Protein AF-A0A2G5TNU6-F1 (afdb_monomer_lite)

Organism: NCBI:txid1611254

Radius of gyration: 27.48 Å; chains: 1; bounding box: 100×34×61 Å

pLDDT: mean 86.45, std 16.21, range [46.22, 98.5]

Structure (mmCIF, N/CA/C/O backbone):
data_AF-A0A2G5TNU6-F1
#
_entry.id   AF-A0A2G5TNU6-F1
#
loop_
_atom_site.group_PDB
_atom_site.id
_atom_site.type_symbol
_atom_site.label_atom_id
_atom_site.label_alt_id
_atom_site.label_comp_id
_atom_site.label_asym_id
_atom_site.label_entity_id
_atom_site.label_seq_id
_atom_site.pdbx_PDB_ins_code
_atom_site.Cartn_x
_atom_site.Cartn_y
_atom_site.Cartn_z
_atom_site.occupancy
_atom_site.B_iso_or_equiv
_atom_site.auth_seq_id
_atom_site.auth_comp_id
_atom_site.auth_asym_id
_atom_site.auth_atom_id
_atom_site.pdbx_PDB_model_num
ATOM 1 N N . MET A 1 1 ? 37.739 3.503 -40.776 1.00 63.03 1 MET A N 1
ATOM 2 C CA . MET A 1 1 ? 37.762 3.979 -39.373 1.00 63.03 1 MET A CA 1
ATOM 3 C C . MET A 1 1 ? 36.407 4.557 -38.956 1.00 63.03 1 MET A C 1
ATOM 5 O O . MET A 1 1 ? 35.829 4.037 -38.016 1.00 63.03 1 MET A O 1
ATOM 9 N N . PHE A 1 2 ? 35.838 5.507 -39.712 1.00 66.88 2 PHE A N 1
ATOM 10 C CA . PHE A 1 2 ? 34.510 6.102 -39.459 1.00 66.88 2 PHE A CA 1
ATOM 11 C C . PHE A 1 2 ? 33.339 5.109 -39.342 1.00 66.88 2 PHE A C 1
ATOM 13 O O . PHE A 1 2 ? 32.531 5.228 -38.429 1.00 66.88 2 PHE A O 1
ATOM 20 N N . SER A 1 3 ? 33.282 4.084 -40.198 1.00 71.88 3 SER A N 1
ATOM 21 C CA . SER A 1 3 ? 32.214 3.067 -40.150 1.00 71.88 3 SER A CA 1
ATOM 22 C C . SER A 1 3 ? 32.188 2.260 -38.838 1.00 71.88 3 SER A C 1
ATOM 24 O O . SER A 1 3 ? 31.109 1.920 -38.364 1.00 71.88 3 SER A O 1
ATOM 26 N N . LYS A 1 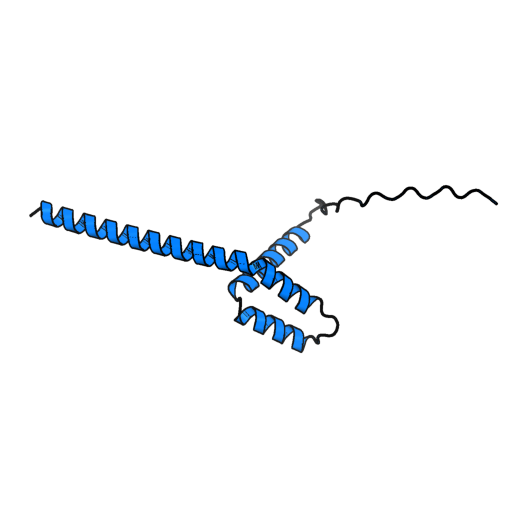4 ? 33.345 2.012 -38.204 1.00 72.69 4 LYS A N 1
ATOM 27 C CA . LYS A 1 4 ? 33.404 1.305 -36.911 1.00 72.69 4 LYS A CA 1
ATOM 28 C C . LYS A 1 4 ? 32.901 2.179 -35.760 1.00 72.69 4 LYS A C 1
ATOM 30 O O . LYS A 1 4 ? 32.160 1.688 -34.924 1.00 72.69 4 LYS A O 1
ATOM 35 N N . ILE A 1 5 ? 33.258 3.464 -35.746 1.00 75.50 5 ILE A N 1
ATOM 36 C CA . ILE A 1 5 ? 32.833 4.413 -34.700 1.00 75.50 5 ILE A CA 1
ATOM 37 C C . ILE A 1 5 ? 31.319 4.651 -34.773 1.00 75.50 5 ILE A C 1
ATOM 39 O O . ILE A 1 5 ? 30.639 4.588 -33.756 1.00 75.50 5 ILE A O 1
ATOM 43 N N . PHE A 1 6 ? 30.780 4.840 -35.981 1.00 79.19 6 PHE A N 1
ATOM 44 C CA . PHE A 1 6 ? 29.338 4.986 -36.190 1.00 79.19 6 PHE A CA 1
ATOM 45 C C . PHE A 1 6 ? 28.555 3.735 -35.756 1.00 79.19 6 PHE A C 1
ATOM 47 O O . PHE A 1 6 ? 27.503 3.851 -35.136 1.00 79.19 6 PHE A O 1
ATOM 54 N N . SER A 1 7 ? 29.092 2.539 -36.026 1.00 82.69 7 SER A N 1
ATOM 55 C CA . SER A 1 7 ? 28.480 1.281 -35.586 1.00 82.69 7 SER A CA 1
ATOM 56 C C . SER A 1 7 ? 28.466 1.123 -34.064 1.00 82.69 7 SER A C 1
ATOM 58 O O . SER A 1 7 ? 27.489 0.606 -33.542 1.00 82.69 7 SER A O 1
ATOM 60 N N . VAL A 1 8 ? 29.523 1.541 -33.359 1.00 85.56 8 VAL A N 1
ATOM 61 C CA . VAL A 1 8 ? 29.587 1.462 -31.887 1.00 85.56 8 VAL A CA 1
ATOM 62 C C . VAL A 1 8 ? 28.571 2.412 -31.253 1.00 85.56 8 VAL A C 1
ATOM 64 O O . VAL A 1 8 ? 27.781 1.987 -30.419 1.00 85.56 8 VAL A O 1
ATOM 67 N N . PHE A 1 9 ? 28.512 3.659 -31.723 1.00 87.50 9 PHE A N 1
ATOM 68 C CA . PHE A 1 9 ? 27.564 4.653 -31.213 1.00 87.50 9 PHE A CA 1
ATOM 69 C C . PHE A 1 9 ? 26.098 4.233 -31.406 1.00 87.50 9 PHE A C 1
ATOM 71 O O . PHE A 1 9 ? 25.264 4.417 -30.524 1.00 87.50 9 PHE A O 1
ATOM 78 N N . LEU A 1 10 ? 25.772 3.630 -32.553 1.00 88.81 10 LEU A N 1
ATOM 79 C CA . LEU A 1 10 ? 24.421 3.136 -32.819 1.00 88.81 10 LEU A CA 1
ATOM 80 C C . LEU A 1 10 ? 24.025 2.008 -31.850 1.00 88.81 10 LEU A C 1
ATOM 82 O O . LEU A 1 10 ? 22.883 1.978 -31.397 1.00 88.81 10 LEU A O 1
ATOM 86 N N . VAL A 1 11 ? 24.962 1.120 -31.501 1.00 93.56 11 VAL A N 1
ATOM 87 C CA . VAL A 1 11 ? 24.731 0.037 -30.530 1.00 93.56 11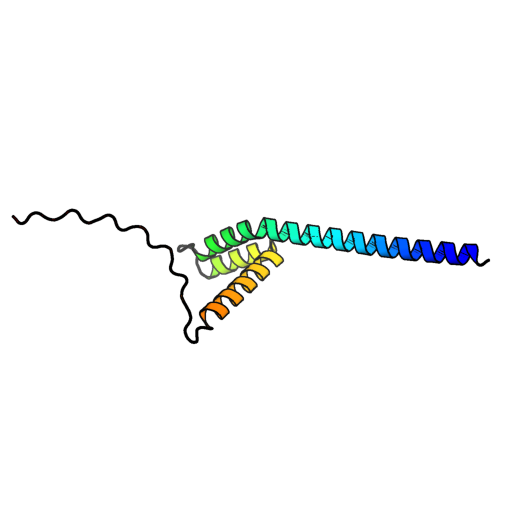 VAL A CA 1
ATOM 88 C C . VAL A 1 11 ? 24.495 0.590 -29.123 1.00 93.56 11 VAL A C 1
ATOM 90 O O . VAL A 1 11 ? 23.553 0.158 -28.466 1.00 93.56 11 VAL A O 1
ATOM 93 N N . GLU A 1 12 ? 25.280 1.574 -28.681 1.00 92.94 12 GLU A N 1
ATOM 94 C CA . GLU A 1 12 ? 25.113 2.205 -27.360 1.00 92.94 12 GLU A CA 1
ATOM 95 C C . GLU A 1 12 ? 23.739 2.880 -27.217 1.00 92.94 12 GLU A C 1
ATOM 97 O O . GLU A 1 12 ? 23.057 2.708 -26.208 1.00 92.94 12 GLU A O 1
ATOM 102 N N . ILE A 1 13 ? 23.283 3.592 -28.254 1.00 94.19 13 ILE A N 1
ATOM 103 C CA . ILE A 1 13 ? 21.949 4.210 -28.261 1.00 94.19 13 ILE A CA 1
ATOM 104 C C . ILE A 1 13 ? 20.841 3.150 -28.230 1.00 94.19 13 ILE A C 1
ATOM 106 O O . ILE A 1 13 ? 19.844 3.330 -27.533 1.00 94.19 13 ILE A O 1
ATOM 110 N N . GLN A 1 14 ? 20.998 2.040 -28.957 1.00 95.25 14 GLN A N 1
ATOM 111 C CA . GLN A 1 14 ? 20.028 0.941 -28.922 1.00 95.25 14 GLN A CA 1
ATOM 112 C C . GLN A 1 14 ? 19.951 0.277 -27.544 1.00 95.25 14 GLN A C 1
ATOM 114 O O . GLN A 1 14 ? 18.851 -0.031 -27.093 1.00 95.25 14 GLN A O 1
ATOM 119 N N . GLN A 1 15 ? 21.088 0.092 -26.870 1.00 95.50 15 GLN A N 1
ATOM 120 C CA . GLN A 1 15 ? 21.132 -0.454 -25.512 1.00 95.50 15 GLN A CA 1
ATOM 121 C C . GLN A 1 15 ? 20.445 0.478 -24.515 1.00 95.50 15 GLN A C 1
ATOM 123 O O . GLN A 1 15 ? 19.568 0.033 -23.782 1.00 95.50 15 GLN A O 1
ATOM 128 N N . LEU A 1 16 ? 20.752 1.777 -24.558 1.00 96.25 16 LEU A N 1
ATOM 129 C CA . LEU A 1 16 ? 20.112 2.755 -23.680 1.00 96.25 16 LEU A CA 1
ATOM 130 C C . LEU A 1 16 ? 18.591 2.808 -23.892 1.00 96.25 16 LEU A C 1
ATOM 132 O O . LEU A 1 16 ? 17.829 2.879 -22.932 1.00 96.25 16 LEU A O 1
ATOM 136 N N . LEU A 1 17 ? 18.132 2.759 -25.147 1.00 96.38 17 LEU A N 1
ATOM 137 C CA . LEU A 1 17 ? 16.700 2.725 -25.456 1.00 96.38 17 LEU A CA 1
ATOM 138 C C . LEU A 1 17 ? 16.022 1.460 -24.918 1.00 96.38 17 LEU A C 1
ATOM 140 O O . LEU A 1 17 ? 14.899 1.552 -24.426 1.00 96.38 17 LEU A O 1
ATOM 144 N N . ALA A 1 18 ? 16.687 0.305 -25.002 1.00 97.19 18 ALA A N 1
ATOM 145 C CA . ALA A 1 18 ? 16.172 -0.945 -24.454 1.00 97.19 18 ALA A CA 1
ATOM 146 C C . ALA A 1 18 ? 16.064 -0.882 -22.924 1.00 97.19 18 ALA A C 1
ATOM 148 O O . ALA A 1 18 ? 14.997 -1.153 -22.386 1.00 97.19 18 ALA A O 1
ATOM 149 N N . GLU A 1 19 ? 17.109 -0.417 -22.235 1.00 97.50 19 GLU A N 1
ATOM 150 C CA . GLU A 1 19 ? 17.105 -0.271 -20.773 1.00 97.50 19 GLU A CA 1
ATOM 151 C C . GLU A 1 19 ? 15.997 0.676 -20.287 1.00 97.50 19 GLU A C 1
ATOM 153 O O . GLU A 1 19 ? 15.299 0.387 -19.315 1.00 97.50 19 GLU A O 1
ATOM 158 N N . VAL A 1 20 ? 15.784 1.796 -20.987 1.00 97.62 20 VAL A N 1
ATOM 159 C CA . VAL A 1 20 ? 14.688 2.723 -20.669 1.00 97.62 20 VAL A CA 1
ATOM 160 C C . VAL A 1 20 ? 13.325 2.065 -20.898 1.00 97.62 20 VAL A C 1
ATOM 162 O O . VAL A 1 20 ? 12.420 2.246 -20.083 1.00 97.62 20 VAL A O 1
ATOM 165 N N . ALA A 1 21 ? 13.156 1.303 -21.982 1.00 97.75 21 ALA A N 1
ATOM 166 C CA . ALA A 1 21 ? 11.906 0.603 -22.272 1.00 97.75 21 ALA A CA 1
ATOM 167 C C . ALA A 1 21 ? 11.591 -0.485 -21.230 1.00 97.75 21 ALA A C 1
ATOM 169 O O . ALA A 1 21 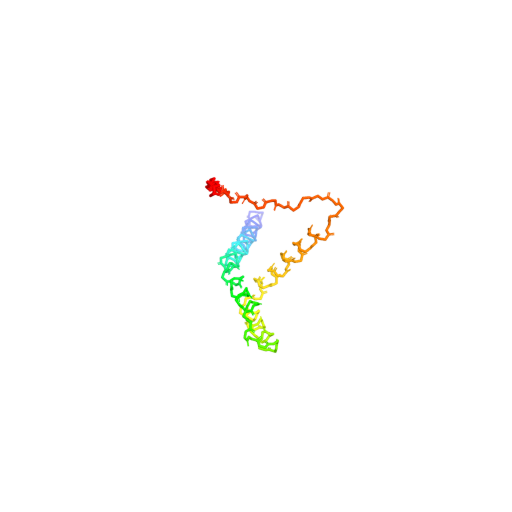? 10.436 -0.613 -20.811 1.00 97.75 21 ALA A O 1
ATOM 170 N N . ASP A 1 22 ? 12.608 -1.217 -20.778 1.00 98.19 22 ASP A N 1
ATOM 171 C CA . ASP A 1 22 ? 12.480 -2.223 -19.724 1.00 98.19 22 ASP A CA 1
ATOM 172 C C . ASP A 1 22 ? 12.078 -1.563 -18.402 1.00 98.19 22 ASP A C 1
ATOM 174 O O . ASP A 1 22 ? 11.090 -1.968 -17.789 1.00 98.19 22 ASP A O 1
ATOM 178 N N . LEU A 1 23 ? 12.737 -0.463 -18.020 1.00 98.25 23 LEU A N 1
ATOM 179 C CA . LEU A 1 23 ? 12.403 0.273 -16.800 1.00 98.25 23 LEU A CA 1
ATOM 180 C C . LEU A 1 23 ? 10.971 0.830 -16.823 1.00 98.25 23 LEU A C 1
ATOM 182 O O . LEU A 1 23 ? 10.257 0.772 -15.820 1.00 98.25 23 LEU A O 1
ATOM 186 N N . VAL A 1 24 ? 10.522 1.359 -17.965 1.00 98.38 24 VAL A N 1
ATOM 187 C CA . VAL A 1 24 ? 9.132 1.815 -18.132 1.00 98.38 24 VAL A CA 1
ATOM 188 C C . VAL A 1 24 ? 8.159 0.644 -17.997 1.00 98.38 24 VAL A C 1
ATOM 190 O O . VAL A 1 24 ? 7.123 0.781 -17.346 1.00 98.38 24 VAL A O 1
ATOM 193 N N . SER A 1 25 ? 8.489 -0.511 -18.572 1.00 98.38 25 SER A N 1
ATOM 194 C CA . SER A 1 25 ? 7.651 -1.709 -18.487 1.00 98.38 25 SER A CA 1
ATOM 195 C C . SER A 1 25 ? 7.536 -2.219 -17.048 1.00 98.38 25 SER A C 1
ATOM 197 O O . SER A 1 25 ? 6.431 -2.503 -16.584 1.00 98.38 25 SER A O 1
ATOM 199 N N . GLU A 1 26 ? 8.649 -2.265 -16.313 1.00 98.19 26 GLU A N 1
ATOM 200 C CA . GLU A 1 26 ? 8.678 -2.630 -14.893 1.00 98.19 26 GLU A CA 1
ATOM 201 C C . GLU A 1 26 ? 7.872 -1.652 -14.034 1.00 98.19 26 GLU A C 1
ATOM 203 O O . GLU A 1 26 ? 7.075 -2.075 -13.192 1.00 98.19 26 GLU A O 1
ATOM 208 N N . LEU A 1 27 ? 8.011 -0.346 -14.282 1.00 97.88 27 LEU A N 1
ATOM 209 C CA . LEU A 1 27 ? 7.249 0.685 -13.582 1.00 97.88 27 LEU A CA 1
ATOM 210 C C . LEU A 1 27 ? 5.739 0.517 -13.801 1.00 97.88 27 LEU A C 1
ATOM 212 O O . LEU A 1 27 ? 4.966 0.535 -12.842 1.00 97.88 27 LEU A O 1
ATOM 216 N N . LEU A 1 28 ? 5.305 0.325 -15.050 1.00 98.38 28 LEU A N 1
ATOM 217 C CA . LEU A 1 28 ? 3.892 0.125 -15.380 1.00 98.38 28 LEU A CA 1
ATOM 218 C C . LEU A 1 28 ? 3.333 -1.159 -14.756 1.00 98.38 28 LEU A C 1
ATOM 220 O O . LEU A 1 28 ? 2.198 -1.166 -14.270 1.00 98.38 28 LEU A O 1
ATOM 224 N N . ALA A 1 29 ? 4.125 -2.233 -14.721 1.00 98.12 29 ALA A N 1
ATOM 225 C CA . ALA A 1 29 ? 3.745 -3.479 -14.065 1.00 98.12 29 ALA A CA 1
ATOM 226 C C . ALA A 1 29 ? 3.592 -3.298 -12.545 1.00 98.12 29 ALA A C 1
ATOM 228 O O . ALA A 1 29 ? 2.604 -3.757 -11.965 1.00 98.12 29 ALA A O 1
ATOM 229 N N . ALA A 1 30 ? 4.521 -2.583 -11.905 1.00 96.12 30 ALA A N 1
ATOM 230 C CA . ALA A 1 30 ? 4.451 -2.272 -10.481 1.00 96.12 30 ALA A CA 1
ATOM 231 C C . ALA A 1 30 ? 3.214 -1.424 -10.142 1.00 96.12 30 ALA A C 1
ATOM 233 O O . ALA A 1 30 ? 2.477 -1.764 -9.216 1.00 96.12 30 ALA A O 1
ATOM 234 N N . ILE A 1 31 ? 2.928 -0.382 -10.932 1.00 96.62 31 ILE A N 1
ATOM 235 C CA . ILE A 1 31 ? 1.718 0.443 -10.779 1.00 96.62 31 ILE A CA 1
ATOM 236 C C . ILE A 1 31 ? 0.459 -0.413 -10.933 1.00 96.62 31 ILE A C 1
ATOM 238 O O . ILE A 1 31 ? -0.441 -0.340 -10.101 1.00 96.62 31 ILE A O 1
ATOM 242 N N . SER A 1 32 ? 0.404 -1.265 -11.959 1.00 97.88 32 SER A N 1
ATOM 243 C CA . SER A 1 32 ? -0.745 -2.148 -12.193 1.00 97.88 32 SER A CA 1
ATOM 244 C C . SER A 1 32 ? -0.996 -3.074 -11.002 1.00 97.88 32 SER A C 1
ATOM 246 O O . SER A 1 32 ? -2.140 -3.274 -10.601 1.00 97.88 32 SER A O 1
ATOM 248 N N . LYS A 1 33 ? 0.070 -3.602 -10.391 1.00 97.25 33 LY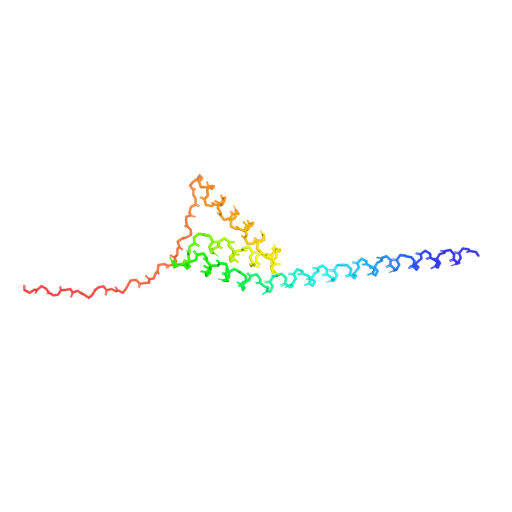S A N 1
ATOM 249 C CA . LYS A 1 33 ? -0.028 -4.425 -9.181 1.00 97.25 33 LYS A CA 1
ATOM 250 C C . LYS A 1 33 ? -0.615 -3.643 -8.002 1.00 97.25 33 LYS A C 1
ATOM 252 O O . LYS A 1 33 ? -1.535 -4.144 -7.365 1.00 97.25 33 LYS A O 1
ATOM 257 N N . ILE A 1 34 ? -0.127 -2.426 -7.752 1.00 97.00 34 ILE A N 1
ATOM 258 C CA . ILE A 1 34 ? -0.634 -1.548 -6.682 1.00 97.00 34 ILE A CA 1
ATOM 259 C C . ILE A 1 34 ? -2.128 -1.269 -6.889 1.00 97.00 34 ILE A C 1
ATOM 261 O O . ILE A 1 34 ? -2.925 -1.446 -5.971 1.00 97.00 34 ILE A O 1
ATOM 265 N N . LEU A 1 35 ? -2.526 -0.890 -8.108 1.00 96.31 35 LEU A N 1
ATOM 266 C CA . LEU A 1 35 ? -3.923 -0.589 -8.434 1.00 96.31 35 LEU A CA 1
ATOM 267 C C . LEU A 1 35 ? -4.842 -1.801 -8.232 1.00 96.31 35 LEU A C 1
ATOM 269 O O . LEU A 1 35 ? -5.937 -1.649 -7.696 1.00 96.31 35 LEU A O 1
ATOM 273 N N . ASN A 1 36 ? -4.386 -3.002 -8.598 1.00 97.81 36 ASN A N 1
ATOM 274 C CA . ASN A 1 36 ? -5.151 -4.238 -8.410 1.00 97.81 36 ASN A CA 1
ATOM 275 C C . ASN A 1 36 ? -5.325 -4.618 -6.930 1.00 97.81 36 ASN A C 1
ATOM 277 O O . ASN A 1 36 ? -6.323 -5.240 -6.573 1.00 97.81 36 ASN A O 1
ATOM 281 N N . ASN A 1 37 ? -4.374 -4.250 -6.070 1.00 98.12 37 ASN A N 1
ATOM 282 C CA . ASN A 1 37 ? -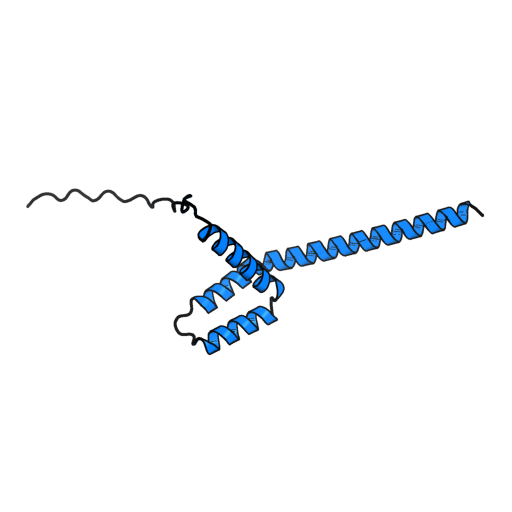4.455 -4.507 -4.632 1.00 98.12 37 ASN A CA 1
ATOM 283 C C . ASN A 1 37 ? -5.282 -3.451 -3.887 1.00 98.12 37 ASN A C 1
ATOM 285 O O . ASN A 1 37 ? -5.813 -3.742 -2.816 1.00 98.12 37 ASN A O 1
ATOM 289 N N . LEU A 1 38 ? -5.392 -2.236 -4.434 1.00 97.50 38 LEU A N 1
ATOM 290 C CA . LEU A 1 38 ? -5.867 -1.059 -3.707 1.00 97.50 38 LEU A CA 1
ATOM 291 C C . LEU A 1 38 ? -7.267 -1.239 -3.109 1.00 97.50 38 LEU A C 1
ATOM 293 O O . LEU A 1 38 ? -7.483 -0.869 -1.959 1.00 97.50 38 LEU A O 1
ATOM 297 N N . GLN A 1 39 ? -8.195 -1.845 -3.857 1.00 97.06 39 GLN A N 1
ATOM 298 C CA . GLN A 1 39 ? -9.544 -2.122 -3.358 1.00 97.06 39 GLN A CA 1
ATOM 299 C C . GLN A 1 39 ? -9.511 -3.081 -2.161 1.00 97.06 39 GLN A C 1
ATOM 301 O O . GLN A 1 39 ? -10.062 -2.770 -1.115 1.00 97.06 39 GLN A O 1
ATOM 306 N N . SER A 1 40 ? -8.811 -4.211 -2.285 1.00 98.38 40 SER A N 1
ATOM 307 C CA . SER A 1 40 ? -8.716 -5.206 -1.209 1.00 98.38 40 SER A CA 1
ATOM 308 C C . SER A 1 40 ? -8.052 -4.641 0.053 1.00 98.38 40 SER A C 1
ATOM 310 O O . SER A 1 40 ? -8.484 -4.926 1.167 1.00 98.38 40 SER A O 1
ATOM 312 N N . VAL A 1 41 ? -7.013 -3.814 -0.103 1.00 98.44 41 VAL A N 1
ATOM 313 C CA . VAL A 1 41 ? -6.350 -3.143 1.028 1.00 98.44 41 VAL A CA 1
ATOM 314 C C . VAL A 1 41 ? -7.277 -2.109 1.670 1.00 98.44 41 VAL A C 1
ATOM 316 O O . VAL A 1 41 ? -7.310 -2.005 2.895 1.00 98.44 41 VAL A O 1
ATOM 319 N N . PHE A 1 42 ? -8.051 -1.367 0.873 1.00 98.25 42 PHE A N 1
ATOM 320 C CA . PHE A 1 42 ? -9.056 -0.435 1.385 1.00 98.25 42 PHE A CA 1
ATOM 321 C C . PHE A 1 42 ? -10.155 -1.156 2.172 1.00 98.25 42 PHE A C 1
ATOM 323 O O . PHE A 1 42 ? -10.489 -0.711 3.268 1.00 98.25 42 PHE A O 1
ATOM 330 N N . ASP A 1 43 ? -10.658 -2.282 1.665 1.00 98.50 43 ASP A N 1
ATOM 331 C CA . ASP A 1 43 ? -11.669 -3.096 2.345 1.00 98.50 43 ASP A CA 1
ATOM 332 C C . ASP A 1 43 ? -11.133 -3.617 3.692 1.00 98.50 43 ASP A C 1
ATOM 334 O O . ASP A 1 43 ? -11.762 -3.414 4.727 1.00 98.50 43 ASP A O 1
ATOM 338 N N . GLN A 1 44 ? -9.911 -4.165 3.719 1.00 98.50 44 GLN A N 1
ATOM 339 C CA . GLN A 1 44 ? -9.259 -4.611 4.961 1.00 98.50 44 GLN A CA 1
ATOM 340 C C . GLN A 1 44 ? -9.052 -3.469 5.964 1.00 98.50 44 GLN A C 1
ATOM 342 O O . GLN A 1 44 ? -9.292 -3.632 7.161 1.00 98.50 44 GLN A O 1
ATOM 347 N N . LEU A 1 45 ? -8.612 -2.299 5.493 1.00 98.31 45 LEU A N 1
ATOM 348 C CA . LEU A 1 45 ? -8.454 -1.126 6.348 1.00 98.31 45 LEU A CA 1
ATOM 349 C C . LEU A 1 45 ? -9.810 -0.660 6.896 1.00 98.31 45 LEU A C 1
ATOM 351 O O . LEU A 1 45 ? -9.907 -0.311 8.071 1.00 98.31 45 LEU A O 1
ATOM 355 N N . SER A 1 46 ? -10.853 -0.676 6.064 1.00 97.50 46 SER A N 1
ATOM 356 C CA . SER A 1 46 ? -12.224 -0.346 6.454 1.00 97.50 46 SER A CA 1
ATOM 357 C C . SER A 1 46 ? -12.738 -1.295 7.535 1.00 97.50 46 SER A C 1
ATOM 359 O O . SER A 1 46 ? -13.283 -0.828 8.533 1.00 97.50 46 SER A O 1
ATOM 361 N N . ASP A 1 47 ? -12.510 -2.600 7.398 1.00 98.25 47 ASP A N 1
ATOM 362 C CA . ASP A 1 47 ? -12.906 -3.594 8.398 1.00 98.25 47 ASP A CA 1
ATOM 363 C C . ASP A 1 47 ? -12.211 -3.336 9.743 1.00 98.25 47 ASP A C 1
ATOM 365 O O . ASP A 1 47 ? -12.876 -3.229 10.775 1.00 98.25 47 ASP A O 1
ATOM 369 N N . ILE A 1 48 ? -10.889 -3.112 9.736 1.00 97.94 48 ILE A N 1
ATOM 370 C CA . ILE A 1 48 ? -10.116 -2.773 10.946 1.00 97.94 48 ILE A CA 1
ATOM 371 C C . ILE A 1 48 ? -10.637 -1.483 11.604 1.00 97.94 48 ILE A C 1
ATOM 373 O O . ILE A 1 48 ? -10.707 -1.376 12.832 1.00 97.94 48 ILE A O 1
ATOM 377 N N . LEU A 1 49 ? -10.994 -0.477 10.800 1.00 96.50 49 LEU A N 1
ATOM 378 C CA . LEU A 1 49 ? -11.493 0.807 11.291 1.00 96.50 49 LEU A CA 1
ATOM 379 C C . LEU A 1 49 ? -12.958 0.753 11.758 1.00 96.50 49 LEU A C 1
ATOM 381 O O . LEU A 1 49 ? -13.366 1.581 12.576 1.00 96.50 49 LEU A O 1
ATOM 385 N N . ASN A 1 50 ? -13.754 -0.199 11.291 1.00 96.56 50 ASN A N 1
ATOM 386 C CA . ASN A 1 50 ? -15.168 -0.300 11.652 1.00 96.56 50 ASN A CA 1
ATOM 387 C C . ASN A 1 50 ? -15.459 -1.370 12.713 1.00 96.56 50 ASN A C 1
ATOM 389 O O . ASN A 1 50 ? -16.562 -1.382 13.264 1.00 96.56 50 ASN A O 1
ATOM 393 N N . ASP A 1 51 ? -14.480 -2.208 13.064 1.00 96.94 51 ASP A N 1
ATOM 394 C CA . ASP A 1 51 ? -14.595 -3.182 14.150 1.00 96.94 51 ASP A CA 1
ATOM 395 C C . ASP A 1 51 ? -14.757 -2.483 15.515 1.00 96.94 51 ASP A C 1
ATOM 397 O O . ASP A 1 51 ? -13.831 -1.863 16.043 1.00 96.94 51 ASP A O 1
ATOM 401 N N . LYS A 1 52 ? -15.960 -2.571 16.094 1.00 94.50 52 LYS A N 1
ATOM 402 C CA . LYS A 1 52 ? -16.316 -1.920 17.367 1.00 94.50 52 LYS A CA 1
ATOM 403 C C . LYS A 1 52 ? -15.762 -2.640 18.594 1.00 94.50 52 LYS A C 1
ATOM 405 O O . LYS A 1 52 ? -15.704 -2.025 19.658 1.00 94.50 52 LYS A O 1
ATOM 410 N N . ASP A 1 53 ? -15.372 -3.900 18.449 1.00 96.25 53 ASP A N 1
ATOM 411 C CA . ASP A 1 53 ? -14.883 -4.737 19.542 1.00 96.25 53 ASP A CA 1
ATOM 412 C C . ASP A 1 53 ? -13.353 -4.636 19.682 1.00 96.25 53 ASP A C 1
ATOM 414 O O . ASP A 1 53 ? -12.781 -4.976 20.723 1.00 96.25 53 ASP A O 1
ATOM 418 N N . LEU A 1 54 ? -12.677 -4.109 18.655 1.00 94.75 54 LEU A N 1
ATOM 419 C CA . LEU A 1 54 ? -11.234 -3.918 18.636 1.00 94.75 54 LEU A CA 1
ATOM 420 C C . LEU A 1 54 ? -10.792 -2.734 19.512 1.00 94.75 54 LEU A C 1
ATOM 422 O O . LEU A 1 54 ? -11.181 -1.582 19.296 1.00 94.75 54 LEU A O 1
ATOM 426 N N . SER A 1 55 ? -9.894 -2.996 20.466 1.00 97.25 55 SER A N 1
ATOM 427 C CA . SER A 1 55 ? -9.251 -1.931 21.242 1.00 97.25 55 SER A CA 1
ATOM 428 C C . SER A 1 55 ? -8.380 -1.033 20.353 1.00 97.25 55 SER A C 1
ATOM 430 O O . SER A 1 55 ? -7.896 -1.449 19.298 1.00 97.25 55 SER A O 1
ATOM 432 N N . LEU A 1 56 ? -8.120 0.200 20.800 1.00 96.62 56 LEU A N 1
ATOM 433 C CA . LEU A 1 56 ? -7.260 1.142 20.071 1.00 96.62 56 LEU A CA 1
ATOM 434 C C . LEU A 1 56 ? -5.851 0.577 19.814 1.00 96.62 56 LEU A C 1
ATOM 436 O O . LEU A 1 56 ? -5.290 0.770 18.734 1.00 96.62 56 LEU A O 1
ATOM 440 N N . GLU A 1 57 ? -5.292 -0.135 20.794 1.00 97.69 57 GLU A N 1
ATOM 441 C CA . GLU A 1 57 ? -3.977 -0.772 20.681 1.00 97.69 57 GLU A CA 1
ATOM 442 C C . GLU A 1 57 ? -3.987 -1.857 19.598 1.00 97.69 57 GLU A C 1
ATOM 444 O O . GLU A 1 57 ? -3.150 -1.834 18.697 1.00 97.69 57 GLU A O 1
ATOM 449 N N . LYS A 1 58 ? -4.994 -2.740 19.613 1.00 97.94 58 LYS A N 1
ATOM 450 C CA . LYS A 1 58 ? -5.126 -3.819 18.624 1.00 97.94 58 LYS A CA 1
ATOM 451 C C . LYS A 1 58 ? -5.425 -3.318 17.220 1.00 97.94 58 LYS A C 1
ATOM 453 O O . LYS A 1 58 ? -4.912 -3.864 16.250 1.00 97.94 58 LYS A O 1
ATOM 458 N N . ARG A 1 59 ? -6.175 -2.228 17.107 1.00 97.88 59 ARG A N 1
ATOM 459 C CA . ARG A 1 59 ? -6.385 -1.528 15.841 1.00 97.88 59 ARG A CA 1
ATOM 460 C C . ARG A 1 59 ? -5.091 -0.967 15.271 1.00 97.88 59 ARG A C 1
ATOM 462 O O . ARG A 1 59 ? -4.826 -1.121 14.086 1.00 97.88 59 ARG A O 1
ATOM 469 N N . THR A 1 60 ? -4.285 -0.328 16.114 1.00 97.50 60 THR A N 1
ATOM 470 C CA . THR A 1 60 ? -2.995 0.236 15.698 1.00 97.50 60 THR A CA 1
ATOM 471 C C . THR A 1 60 ? -2.044 -0.864 15.222 1.00 97.50 60 THR A C 1
ATOM 473 O O . THR A 1 60 ? -1.395 -0.700 14.193 1.00 97.50 60 THR A O 1
ATOM 476 N N . GLU A 1 61 ? -1.998 -1.995 15.930 1.00 98.19 61 GLU A N 1
ATOM 477 C CA . GLU A 1 61 ? -1.237 -3.185 15.529 1.00 98.19 61 GLU A CA 1
ATOM 478 C C . GLU A 1 61 ? -1.700 -3.706 14.158 1.00 98.19 61 GLU A C 1
ATOM 480 O O . GLU A 1 61 ? -0.893 -3.781 13.237 1.00 98.19 61 GLU A O 1
ATOM 485 N N . ALA A 1 62 ? -3.004 -3.929 13.971 1.00 98.19 62 ALA A N 1
ATOM 486 C CA . ALA A 1 62 ? -3.554 -4.431 12.711 1.00 98.19 62 ALA A CA 1
ATOM 487 C C . ALA A 1 62 ? -3.297 -3.492 11.514 1.00 98.19 62 ALA A C 1
ATOM 489 O O . ALA A 1 62 ? -2.960 -3.949 10.422 1.00 98.19 62 ALA A O 1
ATOM 490 N N . ILE A 1 63 ? -3.404 -2.172 11.711 1.00 98.12 63 ILE A N 1
ATOM 491 C CA . ILE A 1 63 ? -3.063 -1.183 10.674 1.00 98.12 63 ILE A CA 1
ATOM 492 C C . ILE A 1 63 ? -1.565 -1.234 10.343 1.00 98.12 63 ILE A C 1
ATOM 494 O O . ILE A 1 63 ? -1.194 -1.144 9.171 1.00 98.12 63 ILE A O 1
ATOM 498 N N . ASN A 1 64 ? -0.696 -1.380 11.347 1.00 98.19 64 ASN A N 1
ATOM 499 C CA . ASN A 1 64 ? 0.745 -1.494 11.127 1.00 98.19 64 ASN A CA 1
ATOM 500 C C . ASN A 1 64 ? 1.104 -2.774 10.365 1.00 98.19 64 ASN A C 1
ATOM 502 O O . ASN A 1 64 ? 1.909 -2.711 9.436 1.00 98.19 64 ASN A O 1
ATOM 506 N N . ASP A 1 65 ? 0.478 -3.901 10.697 1.00 98.44 65 ASP A N 1
ATOM 507 C CA . ASP A 1 65 ? 0.672 -5.172 9.996 1.00 98.44 65 ASP A CA 1
ATOM 508 C C . ASP A 1 65 ? 0.204 -5.085 8.539 1.00 98.44 65 ASP A C 1
ATOM 510 O O . ASP A 1 65 ? 0.884 -5.567 7.627 1.00 98.44 65 ASP A O 1
ATOM 514 N N . LEU A 1 66 ? -0.925 -4.410 8.293 1.00 98.38 66 LEU A N 1
ATOM 515 C CA . LEU A 1 66 ? -1.417 -4.157 6.940 1.00 98.38 66 LEU A CA 1
ATOM 516 C C . LEU A 1 66 ? -0.455 -3.249 6.155 1.00 98.38 66 LEU A C 1
ATOM 518 O O . LEU A 1 66 ? -0.152 -3.524 4.993 1.00 98.38 66 LEU A O 1
ATOM 522 N N . LYS A 1 67 ? 0.107 -2.215 6.798 1.00 98.06 67 LYS A N 1
ATOM 523 C CA . LYS A 1 67 ? 1.113 -1.326 6.195 1.00 98.06 67 LYS A CA 1
ATOM 524 C C . LYS A 1 67 ? 2.432 -2.034 5.882 1.00 98.06 67 LYS A C 1
ATOM 526 O O . LYS A 1 67 ? 3.069 -1.696 4.889 1.00 98.06 67 LYS A O 1
ATOM 531 N N . GLN A 1 68 ? 2.856 -3.007 6.686 1.00 98.31 68 GLN A N 1
ATOM 532 C CA . GLN A 1 68 ? 4.054 -3.796 6.380 1.00 98.31 68 GLN A CA 1
ATOM 533 C C . GLN A 1 68 ? 3.874 -4.654 5.122 1.00 98.31 68 GLN A C 1
ATOM 535 O O . GLN A 1 68 ? 4.826 -4.832 4.364 1.00 98.31 68 GLN A O 1
ATOM 540 N N . GLN A 1 69 ? 2.662 -5.161 4.888 1.00 97.88 69 GLN A N 1
ATOM 541 C CA . GLN A 1 69 ? 2.346 -5.979 3.716 1.00 97.88 69 GLN A CA 1
ATOM 542 C C . GLN A 1 69 ? 2.119 -5.138 2.453 1.00 97.88 69 GLN A C 1
ATOM 544 O O . GLN A 1 69 ? 2.564 -5.527 1.373 1.00 97.88 69 GLN A O 1
ATOM 549 N N . PHE A 1 70 ? 1.466 -3.981 2.592 1.00 98.06 70 PHE A N 1
ATOM 550 C CA . PHE A 1 70 ? 1.051 -3.122 1.478 1.00 98.06 70 PHE A CA 1
ATOM 551 C C . PHE A 1 70 ? 1.430 -1.651 1.719 1.00 98.06 70 PHE A C 1
ATOM 553 O O . PHE A 1 70 ? 0.557 -0.792 1.890 1.00 98.06 70 PHE A O 1
ATOM 560 N N . PRO A 1 71 ? 2.737 -1.327 1.777 1.00 97.44 71 PRO A N 1
ATOM 561 C CA . PRO A 1 71 ? 3.192 -0.003 2.192 1.00 97.44 71 PRO A CA 1
ATOM 562 C C . PRO A 1 71 ? 2.744 1.103 1.232 1.00 97.44 71 PRO A C 1
ATOM 564 O O . PRO A 1 71 ? 2.339 2.175 1.676 1.00 97.44 71 PRO A O 1
ATOM 567 N N . VAL A 1 72 ? 2.776 0.839 -0.079 1.00 97.81 72 VAL A N 1
ATOM 568 C CA . VAL A 1 72 ? 2.419 1.837 -1.095 1.00 97.81 72 VAL A CA 1
ATOM 569 C C . VAL A 1 72 ? 0.908 2.029 -1.160 1.00 97.81 72 VAL A C 1
ATOM 571 O O . VAL A 1 72 ? 0.440 3.162 -1.248 1.00 97.81 72 VAL A O 1
ATOM 574 N N . GLU A 1 73 ? 0.134 0.949 -1.089 1.00 98.31 73 GLU A N 1
ATOM 575 C CA . GLU A 1 73 ? -1.325 0.993 -1.111 1.00 98.31 73 GLU A CA 1
ATOM 576 C C . GLU A 1 73 ? -1.872 1.751 0.107 1.00 98.31 73 GLU A C 1
ATOM 578 O O . GLU A 1 73 ? -2.710 2.635 -0.062 1.00 98.31 73 GLU A O 1
ATOM 583 N N . ILE A 1 74 ? -1.357 1.483 1.315 1.00 98.12 74 ILE A N 1
ATOM 584 C CA . ILE A 1 74 ? -1.764 2.201 2.534 1.00 98.12 74 ILE A CA 1
ATOM 585 C C . ILE A 1 74 ? -1.428 3.690 2.452 1.00 98.12 74 ILE A C 1
ATOM 587 O O . ILE A 1 74 ? -2.288 4.528 2.730 1.00 98.12 74 ILE A O 1
ATOM 591 N N . ASP A 1 75 ? -0.212 4.042 2.028 1.00 97.50 75 ASP A N 1
ATOM 592 C CA . ASP A 1 75 ? 0.168 5.450 1.878 1.00 97.50 75 ASP A CA 1
ATOM 593 C C . ASP A 1 75 ? -0.679 6.146 0.795 1.00 97.50 75 ASP A C 1
ATOM 595 O O . ASP A 1 75 ? -1.074 7.303 0.959 1.00 97.50 75 ASP A O 1
ATOM 599 N N . THR A 1 76 ? -1.041 5.429 -0.274 1.00 96.69 76 THR A N 1
ATOM 600 C CA . THR A 1 76 ? -1.946 5.919 -1.326 1.00 96.69 76 THR A CA 1
ATOM 601 C C . THR A 1 76 ? -3.354 6.170 -0.787 1.00 96.69 76 THR A C 1
ATOM 603 O O . THR A 1 76 ? -3.932 7.223 -1.056 1.00 96.69 76 THR A O 1
ATOM 606 N N . ILE A 1 77 ? -3.906 5.250 0.009 1.00 97.38 77 ILE A N 1
ATOM 607 C CA . ILE A 1 77 ? -5.225 5.412 0.634 1.00 97.38 77 ILE A CA 1
ATOM 608 C C . ILE A 1 77 ? -5.230 6.621 1.576 1.00 97.38 77 ILE A C 1
ATOM 610 O O . ILE A 1 77 ? -6.138 7.449 1.497 1.00 97.38 77 ILE A O 1
ATOM 614 N N . TYR A 1 78 ? -4.201 6.786 2.414 1.00 95.81 78 TYR A N 1
ATOM 615 C CA . TYR A 1 78 ? -4.088 7.965 3.277 1.00 95.81 78 TYR A CA 1
ATOM 616 C C . TYR A 1 78 ? -3.942 9.262 2.484 1.00 95.81 78 TYR A C 1
ATOM 618 O O . TYR A 1 78 ? -4.556 10.274 2.835 1.00 95.81 78 TYR A O 1
ATOM 626 N N . TYR A 1 79 ? -3.188 9.244 1.384 1.00 96.19 79 TYR A N 1
ATOM 627 C CA . TYR A 1 79 ? -3.111 10.389 0.487 1.00 96.19 79 TYR A CA 1
ATOM 628 C C . TYR A 1 79 ? -4.493 10.754 -0.067 1.00 96.19 79 TYR A C 1
ATOM 630 O O . TYR A 1 79 ? -4.890 11.915 0.039 1.00 96.19 79 TYR A O 1
ATOM 638 N N . ILE A 1 80 ? -5.251 9.784 -0.589 1.00 93.81 80 ILE A N 1
ATOM 639 C CA . ILE A 1 80 ? -6.611 9.999 -1.105 1.00 93.81 80 ILE A CA 1
ATOM 640 C C . ILE A 1 80 ? -7.520 10.559 -0.006 1.00 93.81 80 ILE A C 1
ATOM 642 O O . ILE A 1 80 ? -8.171 11.580 -0.227 1.00 93.81 80 ILE A O 1
ATOM 646 N N . ALA A 1 81 ? -7.513 9.962 1.189 1.00 93.00 81 ALA A N 1
ATOM 647 C CA . ALA A 1 81 ? -8.295 10.436 2.329 1.00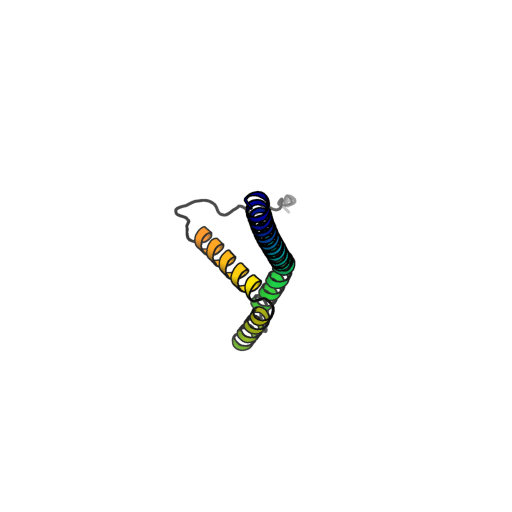 93.00 81 ALA A CA 1
ATOM 648 C C . ALA A 1 81 ? -7.977 11.901 2.674 1.00 93.00 81 ALA A C 1
ATOM 650 O O . ALA A 1 81 ? -8.894 12.693 2.877 1.00 93.00 81 ALA A O 1
ATOM 651 N N . SER A 1 82 ? -6.700 12.299 2.636 1.00 93.50 82 SER A N 1
ATOM 652 C CA . SER A 1 82 ? -6.304 13.697 2.857 1.00 93.50 82 SER A CA 1
ATOM 653 C C . SER A 1 82 ? -6.819 14.652 1.771 1.00 93.50 82 SER A C 1
ATOM 655 O O . SER A 1 82 ? -7.112 15.811 2.056 1.00 93.50 82 SER A O 1
ATOM 657 N N . GLN A 1 83 ? -6.942 14.199 0.515 1.00 93.25 83 GLN A N 1
ATOM 658 C CA . GLN A 1 83 ? -7.524 15.020 -0.553 1.00 93.25 83 GLN A CA 1
ATOM 659 C C . GLN A 1 83 ? -9.037 15.157 -0.377 1.00 93.25 83 GLN A C 1
ATOM 661 O O . GLN A 1 83 ? -9.571 16.247 -0.569 1.00 93.25 83 GLN A O 1
ATOM 666 N N . VAL A 1 84 ? -9.714 14.077 0.026 1.00 91.38 84 VAL A N 1
ATOM 667 C CA . VAL A 1 84 ? -11.147 14.096 0.347 1.00 91.38 84 VAL A CA 1
ATOM 668 C C . VAL A 1 84 ? -11.409 15.046 1.509 1.00 91.38 84 VAL A C 1
ATOM 670 O O . VAL A 1 84 ? -12.259 15.920 1.395 1.00 91.38 84 VAL A O 1
ATOM 673 N N . GLU A 1 85 ? -10.637 14.948 2.589 1.00 88.69 85 GLU A N 1
ATOM 674 C CA . GLU A 1 85 ? -10.732 15.860 3.727 1.00 88.69 85 GLU A CA 1
ATOM 675 C C . GLU A 1 85 ? -10.577 17.324 3.289 1.00 88.69 85 GLU A C 1
ATOM 677 O O . GLU A 1 85 ? -11.420 18.152 3.623 1.00 88.69 85 GLU A O 1
ATOM 682 N N . LYS A 1 86 ? -9.562 17.648 2.478 1.00 84.75 86 LYS A N 1
ATOM 683 C CA . LYS A 1 86 ? -9.374 19.007 1.941 1.00 84.75 86 LYS A CA 1
ATOM 684 C C . LYS A 1 86 ? -10.546 19.470 1.086 1.00 84.75 86 LYS A C 1
ATOM 686 O O . LYS A 1 86 ? -10.945 20.626 1.191 1.00 84.75 86 LYS A O 1
ATOM 691 N N . ALA A 1 87 ? -11.094 18.596 0.245 1.00 83.00 87 ALA A N 1
ATOM 692 C CA . ALA A 1 87 ? -12.265 18.915 -0.564 1.00 83.00 87 ALA A CA 1
ATOM 693 C C . ALA A 1 87 ? -13.491 19.203 0.317 1.00 83.00 87 ALA A C 1
ATOM 695 O O . ALA A 1 87 ? -14.233 20.143 0.046 1.00 83.00 87 ALA A O 1
ATOM 696 N N . LEU A 1 88 ? -13.657 18.452 1.409 1.00 82.25 88 LEU A N 1
ATOM 697 C CA . LEU A 1 88 ? -14.728 18.656 2.386 1.00 82.25 88 LEU A CA 1
ATOM 698 C C . LEU A 1 88 ? -14.510 19.907 3.256 1.00 82.25 88 LEU A C 1
ATOM 700 O O . LEU A 1 88 ? -15.473 20.569 3.633 1.00 82.25 88 LEU A O 1
ATOM 704 N N . GLN A 1 89 ? -13.259 20.265 3.551 1.00 73.62 89 GLN A N 1
ATOM 705 C CA . GLN A 1 89 ? -12.892 21.462 4.319 1.00 73.62 89 GLN A CA 1
ATOM 706 C C . GLN A 1 89 ? -12.863 22.743 3.462 1.00 73.62 89 GLN A C 1
ATOM 708 O O . GLN A 1 89 ? -12.933 23.846 3.999 1.00 73.62 89 GLN A O 1
ATOM 713 N N . GLY A 1 90 ? -12.793 22.616 2.133 1.00 52.50 90 GLY A N 1
ATOM 714 C CA . GLY A 1 90 ? -12.696 23.708 1.156 1.00 52.50 90 GLY A CA 1
ATOM 715 C C . GLY A 1 90 ? -14.019 24.378 0.769 1.00 52.50 90 GLY A C 1
ATOM 716 O O . GLY A 1 90 ? -14.078 25.088 -0.235 1.00 52.50 90 GLY A O 1
ATOM 717 N N . GLY A 1 91 ? -15.084 24.177 1.543 1.00 49.38 91 GLY A N 1
ATOM 718 C CA . GLY A 1 91 ? -16.376 24.812 1.316 1.00 49.38 91 GLY A CA 1
ATOM 719 C C . GLY A 1 91 ? -16.436 26.258 1.808 1.00 49.38 91 GLY A C 1
ATOM 720 O O . GLY A 1 91 ? -17.094 26.536 2.807 1.00 49.38 91 GLY A O 1
ATOM 721 N N . ASN A 1 92 ? -15.920 27.208 1.026 1.00 54.69 92 ASN A N 1
ATOM 722 C CA . ASN A 1 92 ? -16.645 28.475 0.865 1.00 54.69 92 ASN A CA 1
ATOM 723 C C . ASN A 1 92 ? -17.897 28.181 0.008 1.00 54.69 92 ASN A C 1
ATOM 725 O O . ASN A 1 92 ? -17.926 28.513 -1.168 1.00 54.69 92 ASN A O 1
ATOM 729 N N . GLY A 1 93 ? -18.886 27.484 0.585 1.00 55.06 93 GLY A N 1
ATOM 730 C CA . GLY A 1 93 ? -20.197 27.177 -0.008 1.00 55.06 93 GLY A CA 1
ATOM 731 C C . GLY A 1 93 ? -20.181 26.508 -1.394 1.00 55.06 93 GLY A C 1
ATOM 732 O O . GLY A 1 93 ? -20.143 27.191 -2.410 1.00 55.06 93 GLY A O 1
ATOM 733 N N . GLY A 1 94 ? -20.317 25.179 -1.470 1.00 46.22 94 GLY A N 1
ATOM 734 C CA . GLY A 1 94 ? -20.471 24.508 -2.767 1.00 46.22 94 GLY A CA 1
ATOM 735 C C . GLY A 1 94 ? -20.697 23.002 -2.686 1.00 46.22 94 GLY A C 1
ATOM 736 O O . GLY A 1 94 ? -19.751 22.245 -2.827 1.00 46.22 94 GLY A O 1
ATOM 737 N N . VAL A 1 95 ? -21.964 22.628 -2.484 1.00 53.59 95 VAL A N 1
ATOM 738 C CA . VAL A 1 95 ? -22.620 21.320 -2.694 1.00 53.59 95 VAL A CA 1
ATOM 739 C C . VAL A 1 95 ? -21.974 20.064 -2.084 1.00 53.59 95 VAL A C 1
ATOM 741 O O . VAL A 1 95 ? -21.004 19.495 -2.573 1.00 53.59 95 VAL A O 1
ATOM 744 N N . VAL A 1 96 ? -22.640 19.544 -1.053 1.00 58.16 96 VAL A N 1
ATOM 745 C CA . VAL A 1 96 ? -22.697 18.099 -0.798 1.00 58.16 96 VAL A CA 1
ATOM 746 C C . VAL A 1 96 ? -23.240 17.436 -2.075 1.00 58.16 96 VAL A C 1
ATOM 748 O O . VAL A 1 96 ? -24.257 17.915 -2.580 1.00 58.16 96 VAL A O 1
ATOM 751 N N . PRO A 1 97 ? -22.626 16.373 -2.627 1.00 55.31 97 PRO A N 1
ATOM 752 C CA . PRO A 1 97 ? -23.297 15.567 -3.637 1.00 55.31 97 PRO A CA 1
ATOM 753 C C . PRO A 1 97 ? -24.565 14.987 -3.006 1.00 55.31 97 PRO A C 1
ATOM 755 O O . PRO A 1 97 ? -24.475 14.191 -2.070 1.00 55.31 97 PRO A O 1
ATOM 758 N N . GLU A 1 98 ? -25.740 15.416 -3.466 1.00 53.50 98 GLU A N 1
ATOM 759 C CA . GLU A 1 98 ? -26.994 14.764 -3.094 1.00 53.50 98 GLU A CA 1
ATOM 760 C C . GLU A 1 98 ? -26.887 13.290 -3.497 1.00 53.50 98 GLU A C 1
ATOM 762 O O . GLU A 1 98 ? -26.718 12.954 -4.673 1.00 53.50 98 GLU A O 1
ATOM 767 N N . LEU A 1 99 ? -26.935 12.398 -2.503 1.00 55.16 99 LEU A N 1
ATOM 768 C CA . LEU A 1 99 ? -27.218 10.993 -2.762 1.00 55.16 99 LEU A CA 1
ATOM 769 C C . LEU A 1 99 ? -28.578 10.947 -3.474 1.00 55.16 99 LEU A C 1
ATOM 771 O O . LEU A 1 99 ? -29.485 11.659 -3.040 1.00 55.16 99 LEU A O 1
ATOM 775 N N . PRO A 1 100 ? -28.749 10.154 -4.546 1.00 60.84 100 PRO A N 1
ATOM 776 C CA . PRO A 1 100 ? -30.044 10.051 -5.204 1.00 60.84 100 PRO A CA 1
ATOM 777 C C . PRO A 1 100 ? -31.101 9.655 -4.169 1.00 60.84 100 PRO A C 1
ATOM 779 O O . PRO A 1 100 ? -30.944 8.648 -3.474 1.00 60.84 100 PRO A O 1
ATOM 782 N N . GLU A 1 101 ? -32.151 10.469 -4.045 1.00 53.78 101 GLU A N 1
ATOM 783 C CA . GLU A 1 101 ? -33.269 10.180 -3.154 1.00 53.78 101 GLU A CA 1
ATOM 784 C C . GLU A 1 101 ? -33.864 8.821 -3.535 1.00 53.78 101 GLU A C 1
ATOM 786 O O . GLU A 1 101 ? -34.261 8.585 -4.680 1.00 53.78 101 GLU A O 1
ATOM 791 N N . VAL A 1 102 ? -33.910 7.901 -2.570 1.00 60.44 102 VAL A N 1
ATOM 792 C CA . VAL A 1 102 ? -34.700 6.677 -2.711 1.00 60.44 102 VAL A CA 1
ATOM 793 C C . VAL A 1 102 ? -36.153 7.127 -2.886 1.00 60.44 102 VAL A C 1
ATOM 795 O O . VAL A 1 102 ? -36.632 7.867 -2.025 1.00 60.44 102 VAL A O 1
ATOM 798 N N . PRO A 1 103 ? -36.867 6.718 -3.953 1.00 57.16 103 PRO A N 1
ATOM 799 C CA . PRO A 1 103 ? -38.255 7.113 -4.135 1.00 57.16 103 PRO A CA 1
ATOM 800 C C . PRO A 1 103 ? -39.061 6.735 -2.894 1.00 57.16 103 PRO A C 1
ATOM 802 O O . PRO A 1 103 ? -39.147 5.558 -2.532 1.00 57.16 103 PRO A O 1
ATOM 805 N N . SER A 1 104 ? -39.632 7.733 -2.226 1.00 59.09 104 SER A N 1
ATOM 806 C CA . SER A 1 104 ? -40.568 7.514 -1.137 1.00 59.09 104 SER A CA 1
ATOM 807 C C . SER A 1 104 ? -41.821 6.849 -1.703 1.00 59.09 104 SER A C 1
ATOM 809 O O . SER A 1 104 ? -42.455 7.332 -2.644 1.00 59.09 104 SER A O 1
ATOM 811 N N . VAL A 1 105 ? -42.158 5.682 -1.153 1.00 63.62 105 VAL A N 1
ATOM 812 C CA . VAL A 1 105 ? -43.433 5.015 -1.426 1.00 63.62 105 VAL A CA 1
ATOM 813 C C . VAL A 1 105 ? -44.543 5.954 -0.934 1.00 63.62 105 VAL A C 1
ATOM 815 O O . VAL A 1 105 ? -44.438 6.427 0.199 1.00 63.62 105 VAL A O 1
ATOM 818 N N . PRO A 1 106 ? -45.586 6.254 -1.730 1.00 60.47 106 PRO A N 1
ATOM 819 C CA . PRO A 1 106 ? -46.685 7.090 -1.264 1.00 60.47 106 PRO A CA 1
ATOM 820 C C . PRO A 1 106 ? -47.321 6.466 -0.020 1.00 60.47 106 PRO A C 1
ATOM 822 O O . PRO A 1 106 ? -47.708 5.293 -0.046 1.00 60.47 106 PRO A O 1
ATOM 825 N N . GLU A 1 107 ? -47.436 7.238 1.060 1.00 65.38 107 GLU A N 1
ATOM 826 C CA . GLU A 1 107 ? -48.212 6.818 2.224 1.00 65.38 107 GLU A CA 1
ATOM 827 C C . GLU A 1 107 ? -49.659 6.557 1.784 1.00 65.38 107 GLU A C 1
ATOM 829 O O . GLU A 1 107 ? -50.271 7.342 1.053 1.00 65.38 107 GLU A O 1
ATOM 834 N N . THR A 1 108 ? -50.194 5.400 2.176 1.00 67.38 108 THR A N 1
ATOM 835 C CA . THR A 1 108 ? -51.585 5.039 1.888 1.00 67.38 108 THR A CA 1
ATOM 836 C C . THR A 1 108 ? -52.492 6.000 2.660 1.00 67.38 108 THR A C 1
ATOM 838 O O . THR A 1 108 ? -52.291 6.136 3.865 1.00 67.38 108 THR A O 1
ATOM 841 N N . PRO A 1 109 ? -53.476 6.664 2.022 1.00 66.56 109 PRO A N 1
ATOM 842 C CA . PRO A 1 109 ? -54.351 7.603 2.717 1.00 66.56 109 PRO A CA 1
ATOM 843 C C . PRO A 1 109 ? -55.068 6.925 3.890 1.00 66.56 109 PRO A C 1
ATOM 845 O O . PRO A 1 109 ? -55.794 5.949 3.689 1.00 66.56 109 PRO A O 1
ATOM 848 N N . GLU A 1 110 ? -54.881 7.442 5.105 1.00 63.88 110 GLU A N 1
ATOM 849 C CA . GLU A 1 110 ? -55.655 7.001 6.264 1.00 63.88 110 GLU A CA 1
ATOM 850 C C . GLU A 1 110 ? -57.116 7.441 6.098 1.00 63.88 110 GLU A C 1
ATOM 852 O O . GLU A 1 110 ? -57.422 8.623 5.921 1.00 63.88 110 GLU A O 1
ATOM 857 N N . ILE A 1 111 ? -58.032 6.471 6.130 1.00 56.12 111 ILE A N 1
ATOM 858 C CA . ILE A 1 111 ? -59.474 6.729 6.141 1.00 56.12 111 ILE A CA 1
ATOM 859 C C . ILE A 1 111 ? -59.850 7.154 7.570 1.00 56.12 111 ILE A C 1
ATOM 861 O O . ILE A 1 111 ? -59.587 6.381 8.494 1.00 56.12 111 ILE A O 1
ATOM 865 N N . PRO A 1 112 ? -60.466 8.333 7.785 1.00 68.25 112 PRO A N 1
ATOM 866 C CA . PRO A 1 112 ? -60.892 8.750 9.117 1.00 68.25 112 PRO A CA 1
ATOM 867 C C . PRO A 1 112 ? -61.955 7.795 9.671 1.00 68.25 112 PRO A C 1
ATOM 869 O O . PRO A 1 112 ? -62.904 7.457 8.958 1.00 68.25 112 PRO A O 1
ATOM 872 N N . VAL A 1 113 ? -61.783 7.380 10.929 1.00 68.75 113 VAL A N 1
ATOM 873 C CA . VAL A 1 113 ? -62.730 6.543 11.690 1.00 68.75 113 VAL A CA 1
ATOM 874 C C . VAL A 1 113 ? -63.800 7.392 12.364 1.00 68.75 113 VAL A C 1
ATOM 876 O O . VAL A 1 113 ? -63.441 8.469 12.892 1.00 68.75 113 VAL A O 1
#

Sequence (113 aa):
MFSKIFSVFLVEIQQLLAEVADLVSELLAAISKILNNLQSVFDQLSDILNDKDLSLEKRTEAINDLKQQFPVEIDTIYYIASQVEKALQGGNGGVVPELPEVPSVPETPEIPV

InterPro domains:
  IPR003677 SXP/RAL-2 family protein Ani s 5-like, cation-binding domain [PF02520] (12-84)
  IPR052823 SXP/RAL-2-related [PTHR21593] (12-89)

Secondary structure (DSSP, 8-state):
-HHHHHHHHHHHHHHHHHHHHHHHHHHHHHHHHHHHHHHHHHHHHHHHHH-SSS-HHHHHHHHHHHHHH-HHHHHHHHHHHHHHHHHHH--SS----PPPPPPPPPPPPPPP-

Foldseek 3Di:
DVVVVVVVVVVVVVVVVVVVVVVVVVVVVVVVVLVVCLVVLVVQLVCLVPPPVDDPVRSVVSLVVSCVVRVPSSVVVVVVVVVVVCVVVVPPPDDDPPDPDDDDDDDDDDDDD